Protein AF-A0A3N0G498-F1 (afdb_monomer)

Solvent-accessible surface area (backbone atoms only — not comparable to full-atom values): 4314 Å² total; per-residue (Å²): 138,76,69,70,66,60,51,54,49,69,76,48,76,82,63,70,88,70,83,92,73,82,91,60,100,45,68,66,59,44,54,49,48,42,63,74,70,64,55,61,86,85,70,70,88,71,85,72,82,68,77,76,76,76,81,74,81,76,78,128

Structure (mmCIF, N/CA/C/O backbone):
data_AF-A0A3N0G498-F1
#
_entry.id   AF-A0A3N0G498-F1
#
loop_
_atom_site.group_PDB
_atom_site.id
_atom_site.type_symbol
_atom_site.label_atom_id
_atom_site.label_alt_id
_atom_site.label_comp_id
_atom_site.label_asym_id
_atom_site.label_entity_id
_atom_site.label_seq_id
_atom_site.pdbx_PDB_ins_code
_atom_site.Cartn_x
_atom_site.Cartn_y
_atom_site.Cartn_z
_atom_site.occupancy
_atom_site.B_iso_or_equiv
_atom_site.auth_seq_id
_atom_site.auth_comp_id
_atom_site.auth_asym_id
_atom_site.auth_atom_id
_atom_site.pdbx_PDB_model_num
ATOM 1 N N . MET A 1 1 ? -13.383 27.486 -0.609 1.00 50.41 1 MET A N 1
ATOM 2 C CA . MET A 1 1 ? -14.309 27.194 0.508 1.00 50.41 1 MET A CA 1
ATOM 3 C C . MET A 1 1 ? -13.836 25.915 1.200 1.00 50.41 1 MET A C 1
ATOM 5 O O . MET A 1 1 ? -14.121 24.842 0.700 1.00 50.41 1 MET A O 1
ATOM 9 N N . PHE A 1 2 ? -13.064 26.017 2.289 1.00 54.88 2 PHE A N 1
ATOM 10 C CA . PHE A 1 2 ? -12.461 24.863 2.995 1.00 54.88 2 PHE A CA 1
ATOM 11 C C . PHE A 1 2 ? -13.212 24.457 4.285 1.00 54.88 2 PHE A C 1
ATOM 13 O O . PHE A 1 2 ? -12.805 23.529 4.974 1.00 54.88 2 PHE A O 1
ATOM 20 N N . GLY A 1 3 ? -14.317 25.135 4.623 1.00 54.56 3 GLY A N 1
ATOM 21 C CA . GLY A 1 3 ? -15.011 24.952 5.908 1.00 54.56 3 GLY A CA 1
ATOM 22 C C . GLY A 1 3 ? -15.877 23.692 6.022 1.00 54.56 3 GLY A C 1
ATOM 23 O O . GLY A 1 3 ? -16.107 23.216 7.128 1.00 54.56 3 GLY A O 1
ATOM 24 N N . LEU A 1 4 ? -16.334 23.124 4.901 1.00 59.53 4 LEU A N 1
ATOM 25 C CA . LEU A 1 4 ? -17.241 21.967 4.908 1.00 59.53 4 LEU A CA 1
ATOM 26 C C . LEU A 1 4 ? -16.543 20.643 5.255 1.00 59.53 4 LEU A C 1
ATOM 28 O O . LEU A 1 4 ? -17.174 19.765 5.832 1.00 59.53 4 LEU A O 1
ATOM 32 N N . PHE A 1 5 ? -15.246 20.506 4.963 1.00 56.28 5 PHE A N 1
ATOM 33 C CA . PHE A 1 5 ? -14.497 19.273 5.234 1.00 56.28 5 PHE A CA 1
ATOM 34 C C . PHE A 1 5 ? -14.258 19.053 6.738 1.00 56.28 5 PHE A C 1
ATOM 36 O O . PHE A 1 5 ? -14.402 17.942 7.236 1.00 56.28 5 PHE A O 1
ATOM 43 N N . LEU A 1 6 ? -13.968 20.125 7.487 1.00 56.94 6 LEU A N 1
ATOM 44 C CA . LEU A 1 6 ? -13.717 20.041 8.932 1.00 56.94 6 LEU A CA 1
ATOM 45 C C . LEU A 1 6 ? -14.975 19.682 9.738 1.00 56.94 6 LEU A C 1
ATOM 47 O O . LEU A 1 6 ? -14.870 19.042 10.782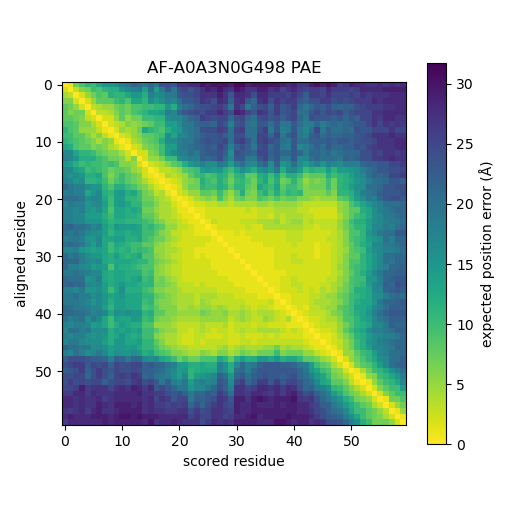 1.00 56.94 6 LEU A O 1
ATOM 51 N N . PHE A 1 7 ? -16.162 20.064 9.256 1.00 61.19 7 PHE A N 1
ATOM 52 C CA . PHE A 1 7 ? -17.418 19.822 9.969 1.00 61.19 7 PHE A CA 1
ATOM 53 C C . PHE A 1 7 ? -17.795 18.337 9.993 1.00 61.19 7 PHE A C 1
ATOM 55 O O . PHE A 1 7 ? -18.245 17.839 11.020 1.00 61.19 7 PHE A O 1
ATOM 62 N N . VAL A 1 8 ? -17.533 17.617 8.897 1.00 64.38 8 VAL A N 1
ATOM 63 C CA . VAL A 1 8 ? -17.772 16.169 8.796 1.00 64.38 8 VAL A CA 1
ATOM 64 C C . VAL A 1 8 ? -16.951 15.416 9.841 1.00 64.38 8 VAL A C 1
ATOM 66 O O . VAL A 1 8 ? -17.479 14.531 10.513 1.00 64.38 8 VAL A O 1
ATOM 69 N N . CYS A 1 9 ? -15.692 15.818 10.047 1.00 61.66 9 CYS A N 1
ATOM 70 C CA . CYS A 1 9 ? -14.836 15.144 11.016 1.00 61.66 9 CYS A CA 1
ATOM 71 C C . CYS A 1 9 ? -15.234 15.381 12.478 1.00 61.66 9 CYS A C 1
ATOM 73 O O . CYS A 1 9 ? -14.976 14.547 13.345 1.00 61.66 9 CYS A O 1
ATOM 75 N N . TYR A 1 10 ? -15.861 16.525 12.755 1.00 63.53 10 TYR A N 1
ATOM 76 C CA . TYR A 1 10 ? -16.359 16.865 14.083 1.00 63.53 10 TYR A CA 1
ATOM 77 C C . TYR A 1 10 ? -17.680 16.153 14.406 1.00 63.53 10 TYR A C 1
ATOM 79 O O . TYR A 1 10 ? -17.882 15.729 15.541 1.00 63.53 10 TYR A O 1
ATOM 87 N N . THR A 1 11 ? -18.577 15.994 13.427 1.00 66.75 11 THR A N 1
ATOM 88 C CA . THR A 1 11 ? -19.902 15.397 13.662 1.00 66.75 11 THR A CA 1
ATOM 89 C C . THR A 1 11 ? -19.906 13.868 13.668 1.00 66.75 11 THR A C 1
ATOM 91 O O . THR A 1 11 ? -20.785 13.283 14.295 1.00 66.75 11 THR A O 1
ATOM 94 N N . PHE A 1 12 ? -18.951 13.211 13.002 1.00 62.44 12 PHE A N 1
ATOM 95 C CA . PHE A 1 12 ? -18.885 11.748 12.899 1.00 62.44 12 PHE A CA 1
ATOM 96 C C . PHE A 1 12 ? -17.659 11.187 13.632 1.00 62.44 12 PHE A C 1
ATOM 98 O O . PHE A 1 12 ? -16.678 10.786 13.017 1.00 62.44 12 PHE A O 1
ATOM 105 N N . GLN A 1 13 ? -17.690 11.159 14.968 1.00 62.66 13 GLN A N 1
ATOM 106 C CA . GLN A 1 13 ? -16.615 10.529 15.740 1.00 62.66 13 GLN A CA 1
ATOM 107 C C . GLN A 1 13 ? -16.739 8.991 15.760 1.00 62.66 13 GLN A C 1
ATOM 109 O O . GLN A 1 13 ? -17.847 8.481 15.939 1.00 62.66 13 GLN A O 1
ATOM 114 N N . PRO A 1 14 ? -15.618 8.249 15.665 1.00 59.53 14 PRO A N 1
ATOM 115 C CA . PRO A 1 14 ? -14.245 8.742 15.562 1.00 59.53 14 PRO A CA 1
ATOM 116 C C . PRO A 1 14 ? -13.815 8.977 14.105 1.00 59.53 14 PRO A C 1
ATOM 118 O O . PRO A 1 14 ? -13.702 8.039 13.322 1.00 59.53 14 PRO A O 1
ATOM 121 N N . CYS A 1 15 ? -13.448 10.215 13.766 1.00 63.94 15 CYS A N 1
ATOM 122 C CA . CYS A 1 15 ? -12.646 10.478 12.571 1.00 63.94 15 CYS A CA 1
ATOM 123 C C . CYS A 1 15 ? -11.183 10.157 12.852 1.00 63.94 15 CYS A C 1
ATOM 125 O O . CYS A 1 15 ? -10.343 11.042 13.019 1.00 63.94 15 CYS A O 1
ATOM 127 N N . GLN A 1 16 ? -10.895 8.863 12.958 1.00 66.19 16 GLN A N 1
ATOM 128 C CA . GLN A 1 16 ? -9.531 8.371 12.886 1.00 66.19 16 GLN A CA 1
ATOM 129 C C . GLN A 1 16 ? -9.070 8.462 11.436 1.00 66.19 16 GLN A C 1
ATOM 131 O O . GLN A 1 16 ? -9.693 7.920 10.528 1.00 66.19 16 GLN A O 1
ATOM 136 N N . TYR A 1 17 ? -7.980 9.192 11.227 1.00 63.25 17 TYR A N 1
ATOM 137 C CA . TYR A 1 17 ? -7.261 9.143 9.968 1.00 63.25 17 TYR A CA 1
ATOM 138 C C . TYR A 1 17 ? -6.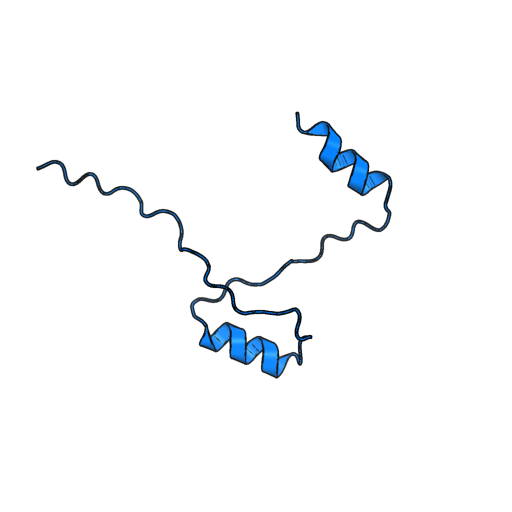689 7.734 9.803 1.00 63.25 17 TYR A C 1
ATOM 140 O O . TYR A 1 17 ? -5.788 7.343 10.547 1.00 63.25 17 TYR A O 1
ATOM 148 N N . GLU A 1 18 ? -7.216 6.982 8.842 1.00 66.12 18 GLU A N 1
ATOM 149 C CA . GLU A 1 18 ? -6.630 5.716 8.421 1.00 66.12 18 GLU A CA 1
ATOM 150 C C . GLU A 1 18 ? -5.781 5.948 7.167 1.00 66.12 18 GLU A C 1
ATOM 152 O O . GLU A 1 18 ? -6.289 6.494 6.178 1.00 66.12 18 GLU A O 1
ATOM 157 N N . PRO A 1 19 ? -4.491 5.563 7.175 1.00 68.88 19 PRO A N 1
ATOM 158 C CA . PRO A 1 19 ? -3.669 5.642 5.979 1.00 68.88 19 PRO A CA 1
ATOM 159 C C . PRO A 1 19 ? -4.292 4.772 4.878 1.00 68.88 19 PRO A C 1
ATOM 161 O O . PRO A 1 19 ? -4.398 3.558 5.016 1.00 68.88 19 PRO A O 1
ATOM 164 N N . GLN A 1 20 ? -4.688 5.405 3.772 1.00 67.94 20 GLN A N 1
ATOM 165 C CA . GLN A 1 20 ? -5.384 4.761 2.645 1.00 67.94 20 GLN A CA 1
ATOM 166 C C . GLN A 1 20 ? -4.464 3.889 1.766 1.00 67.94 20 GLN A C 1
ATOM 168 O O . GLN A 1 20 ? -4.895 3.375 0.738 1.00 67.94 20 GLN A O 1
ATOM 173 N N . GLY A 1 21 ? -3.189 3.732 2.132 1.00 76.62 21 GLY A N 1
ATOM 174 C CA . GLY A 1 21 ? -2.241 2.894 1.405 1.00 76.62 21 GLY A CA 1
ATOM 175 C C . GLY A 1 21 ? -0.784 3.300 1.606 1.00 76.62 21 GLY A C 1
ATOM 176 O O . GLY A 1 21 ? -0.473 4.272 2.296 1.00 76.62 21 GLY A O 1
ATOM 177 N N . TRP A 1 22 ? 0.102 2.540 0.968 1.00 82.38 22 TRP A N 1
ATOM 178 C CA . TRP A 1 22 ? 1.546 2.753 0.954 1.00 82.38 22 TRP A CA 1
ATOM 179 C C . TRP A 1 22 ? 2.031 2.887 -0.487 1.00 82.38 22 TRP A C 1
ATOM 181 O O . TRP A 1 22 ? 1.541 2.203 -1.386 1.00 82.38 22 TRP A O 1
ATOM 191 N N . VAL A 1 23 ? 3.009 3.764 -0.706 1.00 85.81 23 VAL A N 1
ATOM 192 C CA . VAL A 1 23 ? 3.673 3.893 -2.005 1.00 85.81 23 VAL A CA 1
ATOM 193 C C . VAL A 1 23 ? 4.895 2.987 -2.008 1.00 85.81 23 VAL A C 1
ATOM 195 O O . VAL A 1 23 ? 5.794 3.145 -1.183 1.00 85.81 23 VAL A O 1
ATOM 198 N N . TYR A 1 24 ? 4.927 2.051 -2.951 1.00 86.38 24 TYR A N 1
ATOM 199 C CA . TYR A 1 24 ? 6.051 1.143 -3.153 1.00 86.38 24 TYR A CA 1
ATOM 200 C C . TYR A 1 24 ? 6.831 1.538 -4.409 1.00 86.38 24 TYR A C 1
ATOM 202 O O . TYR A 1 24 ? 6.235 2.045 -5.362 1.00 86.38 24 TYR A O 1
ATOM 210 N N . PRO A 1 25 ? 8.148 1.273 -4.451 1.00 84.06 25 PRO A N 1
ATOM 211 C CA . PRO A 1 25 ? 8.965 1.555 -5.631 1.00 84.06 25 PRO A CA 1
ATOM 212 C C . PRO A 1 25 ? 8.583 0.683 -6.833 1.00 84.06 25 PRO A C 1
ATOM 214 O O . PRO A 1 25 ? 8.798 1.073 -7.976 1.00 84.06 25 PRO A O 1
ATOM 217 N N . ASP A 1 26 ? 8.015 -0.499 -6.587 1.00 85.75 26 ASP A N 1
ATOM 218 C CA . ASP A 1 26 ? 7.534 -1.395 -7.626 1.00 85.75 26 ASP A CA 1
ATOM 219 C C . ASP A 1 26 ? 6.319 -2.207 -7.158 1.00 85.75 26 ASP A C 1
ATOM 221 O O . ASP A 1 26 ? 5.987 -2.299 -5.971 1.00 85.75 26 ASP A O 1
ATOM 225 N N . ARG A 1 27 ? 5.663 -2.847 -8.127 1.00 88.69 27 ARG A N 1
ATOM 226 C CA . ARG A 1 27 ? 4.505 -3.707 -7.884 1.00 88.69 27 ARG A CA 1
ATOM 227 C C . ARG A 1 27 ? 4.850 -4.965 -7.075 1.00 88.69 27 ARG A C 1
ATOM 229 O O . ARG A 1 27 ? 3.997 -5.457 -6.343 1.00 88.69 27 ARG A O 1
ATOM 236 N N . LYS A 1 28 ? 6.080 -5.486 -7.174 1.00 91.00 28 LYS A N 1
ATOM 237 C CA . LYS A 1 28 ? 6.479 -6.725 -6.481 1.00 91.00 28 LYS A CA 1
ATOM 238 C C . LYS A 1 28 ? 6.490 -6.532 -4.968 1.00 91.00 28 LYS A C 1
ATOM 240 O O . LYS A 1 28 ? 6.040 -7.421 -4.250 1.00 91.00 28 LYS A O 1
ATOM 245 N N . ASN A 1 29 ? 6.969 -5.381 -4.503 1.00 90.75 29 ASN A N 1
ATOM 246 C CA . ASN A 1 29 ? 6.988 -5.021 -3.091 1.00 90.75 29 ASN A CA 1
ATOM 247 C C . ASN A 1 29 ? 5.568 -4.861 -2.534 1.00 90.75 29 ASN A C 1
ATOM 249 O O . ASN A 1 29 ? 5.277 -5.411 -1.477 1.00 90.75 29 ASN A O 1
ATOM 253 N N . CYS A 1 30 ? 4.662 -4.224 -3.285 1.00 91.38 30 CYS A N 1
ATOM 254 C CA . CYS A 1 30 ? 3.249 -4.130 -2.906 1.00 91.38 30 CYS A CA 1
ATOM 255 C C . CYS A 1 30 ? 2.593 -5.517 -2.756 1.00 91.38 30 CYS A C 1
ATOM 257 O O . CYS A 1 30 ? 1.977 -5.827 -1.737 1.00 91.38 30 CYS A O 1
ATOM 259 N N . GLU A 1 31 ? 2.772 -6.401 -3.741 1.00 92.56 31 GLU A N 1
ATOM 260 C CA . GLU A 1 31 ? 2.190 -7.747 -3.696 1.00 92.56 31 GLU A CA 1
ATOM 261 C C . GLU A 1 31 ? 2.802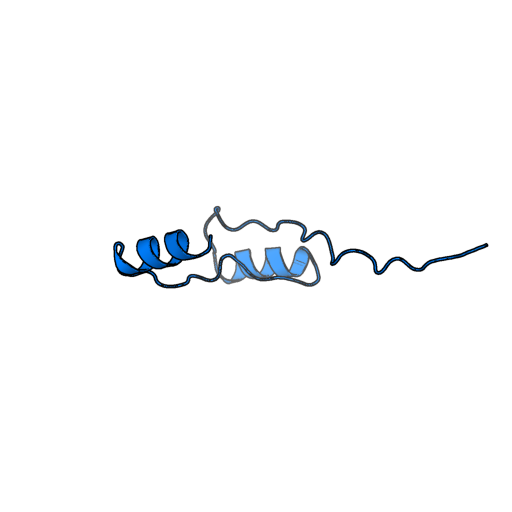 -8.623 -2.595 1.00 92.56 31 GLU A C 1
ATOM 263 O O . GLU A 1 31 ? 2.120 -9.474 -2.018 1.00 92.56 31 GLU A O 1
ATOM 268 N N . ALA A 1 32 ? 4.098 -8.456 -2.316 1.00 93.44 32 ALA A N 1
ATOM 269 C CA . ALA A 1 32 ? 4.762 -9.152 -1.223 1.00 93.44 32 ALA A CA 1
ATOM 270 C C . ALA A 1 32 ? 4.172 -8.747 0.131 1.00 93.44 32 ALA A C 1
ATOM 272 O O . ALA A 1 32 ? 3.920 -9.622 0.959 1.00 93.44 32 ALA A O 1
ATOM 273 N N . ASP A 1 33 ? 3.895 -7.459 0.317 1.00 91.50 33 ASP A N 1
ATOM 274 C CA . ASP A 1 33 ? 3.367 -6.928 1.5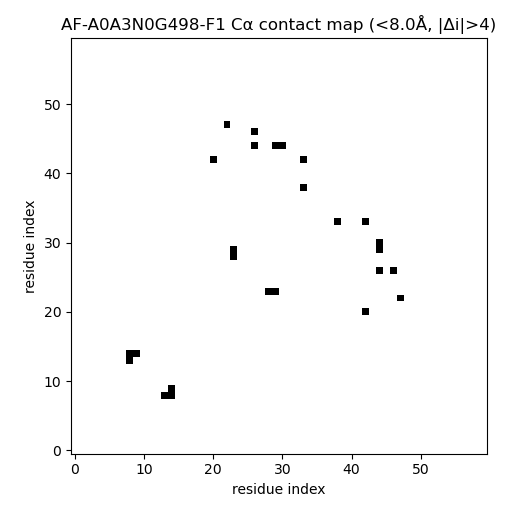66 1.00 91.50 33 ASP A CA 1
ATOM 275 C C . ASP A 1 33 ? 1.913 -7.355 1.817 1.00 91.50 33 ASP A C 1
ATOM 277 O O . ASP A 1 33 ? 1.598 -7.864 2.893 1.00 91.50 33 ASP A O 1
ATOM 281 N N . ILE A 1 34 ? 1.055 -7.307 0.786 1.00 90.81 34 ILE A N 1
ATOM 282 C CA . ILE A 1 34 ? -0.324 -7.831 0.849 1.00 90.81 34 ILE A CA 1
ATOM 283 C C . ILE A 1 34 ? -0.333 -9.295 1.303 1.00 90.81 34 ILE A C 1
ATOM 285 O O . ILE A 1 34 ? -1.113 -9.680 2.178 1.00 90.81 34 ILE A O 1
ATOM 289 N N . ARG A 1 35 ? 0.557 -10.123 0.737 1.00 92.69 35 ARG A N 1
ATOM 290 C CA . ARG A 1 35 ? 0.672 -11.541 1.110 1.00 92.69 35 ARG A CA 1
ATOM 291 C C . ARG A 1 3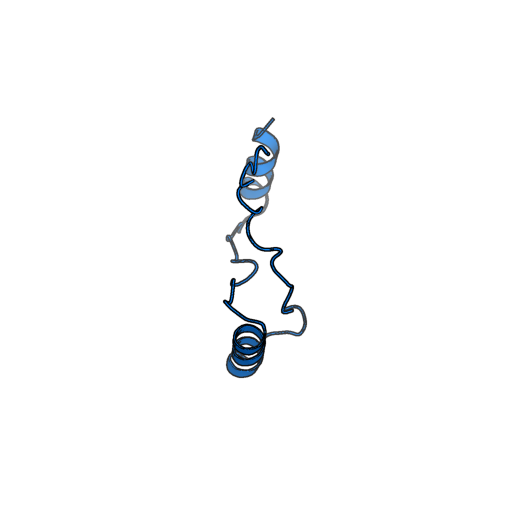5 ? 1.210 -11.728 2.527 1.00 92.69 35 ARG A C 1
ATOM 293 O O . ARG A 1 35 ? 0.696 -12.579 3.250 1.00 92.69 35 ARG A O 1
ATOM 300 N N . ALA A 1 36 ? 2.235 -10.971 2.917 1.00 93.69 36 ALA A N 1
ATOM 301 C CA . ALA A 1 36 ? 2.873 -11.087 4.227 1.00 93.69 36 ALA A CA 1
ATOM 302 C C . ALA A 1 36 ? 1.924 -10.682 5.363 1.00 93.69 36 ALA A C 1
ATOM 304 O O . ALA A 1 36 ? 1.834 -11.377 6.374 1.00 93.69 36 ALA A O 1
ATOM 305 N N . GLN A 1 37 ? 1.178 -9.597 5.163 1.00 89.69 37 GLN A N 1
ATOM 306 C CA . GLN A 1 37 ? 0.240 -9.055 6.142 1.00 89.69 37 GLN A CA 1
ATOM 307 C C . GLN A 1 37 ? -1.157 -9.691 6.067 1.00 89.69 37 GLN A C 1
ATOM 309 O O . GLN A 1 37 ? -1.986 -9.432 6.934 1.00 89.69 37 GLN A O 1
ATOM 314 N N . LYS A 1 38 ? -1.415 -10.554 5.071 1.00 91.38 38 LYS A N 1
ATOM 315 C CA . LYS A 1 38 ? -2.726 -11.181 4.816 1.00 91.38 38 LYS A CA 1
ATOM 316 C C . LYS A 1 38 ? -3.843 -10.139 4.713 1.00 91.38 38 LYS A C 1
ATOM 318 O O . LYS A 1 38 ? -4.897 -10.284 5.334 1.00 91.38 38 LYS A O 1
ATOM 323 N N . LEU A 1 39 ? -3.580 -9.079 3.949 1.00 87.12 39 LEU A N 1
ATOM 324 C CA . LEU A 1 39 ? -4.519 -7.972 3.815 1.00 87.12 39 LEU A CA 1
ATOM 325 C C . LEU A 1 39 ? -5.799 -8.407 3.077 1.00 87.12 39 LEU A C 1
ATOM 327 O O . LEU A 1 39 ? -5.742 -9.295 2.217 1.00 87.12 39 LEU A O 1
ATOM 331 N N . PRO A 1 40 ? -6.950 -7.788 3.401 1.00 86.50 40 PRO A N 1
ATOM 332 C CA . PRO A 1 40 ? -8.207 -7.987 2.688 1.00 86.50 40 PRO A CA 1
ATOM 333 C C . PRO A 1 40 ? -8.102 -7.705 1.189 1.00 86.50 40 PRO A C 1
ATOM 335 O O . PRO A 1 40 ? -7.224 -6.981 0.724 1.00 86.50 40 PRO A O 1
ATOM 338 N N . THR A 1 41 ? -9.065 -8.219 0.426 1.00 83.62 41 THR A N 1
ATOM 339 C CA . THR A 1 41 ? -9.119 -8.063 -1.038 1.00 83.62 41 THR A CA 1
ATOM 340 C C . THR A 1 41 ? -9.358 -6.616 -1.484 1.00 83.62 41 THR A C 1
ATOM 342 O O . THR A 1 41 ? -9.156 -6.297 -2.654 1.00 83.62 41 THR A O 1
ATOM 345 N N . GLU A 1 42 ? -9.764 -5.731 -0.568 1.00 84.75 42 GLU A N 1
ATOM 346 C CA . GLU A 1 42 ? -9.854 -4.293 -0.832 1.00 84.75 42 GLU A CA 1
ATOM 347 C C . GLU A 1 42 ? -8.482 -3.668 -1.135 1.00 84.75 42 GLU A C 1
ATOM 349 O O . GLU A 1 42 ? -8.408 -2.695 -1.885 1.00 84.75 42 GLU A O 1
ATOM 354 N N . TYR A 1 43 ? -7.392 -4.241 -0.609 1.00 83.62 43 TYR A N 1
ATOM 355 C CA . TYR A 1 43 ? -6.038 -3.754 -0.857 1.00 83.62 43 TYR A CA 1
ATOM 356 C C . TYR A 1 43 ? -5.562 -4.177 -2.246 1.00 83.62 43 TYR A C 1
ATOM 358 O O . TYR A 1 43 ? -5.394 -5.361 -2.542 1.00 83.62 43 TYR A O 1
ATOM 366 N N . GLN A 1 44 ? -5.317 -3.187 -3.102 1.00 86.31 44 GLN A N 1
ATOM 367 C CA . GLN A 1 44 ? -4.902 -3.390 -4.486 1.00 86.31 44 GLN A CA 1
ATOM 368 C C . GLN A 1 44 ? -3.644 -2.585 -4.804 1.00 86.31 44 GLN A C 1
ATOM 370 O O . GLN A 1 44 ? -3.490 -1.439 -4.383 1.00 86.31 44 GLN A O 1
ATOM 375 N N . CYS A 1 45 ? -2.754 -3.178 -5.598 1.00 89.44 45 CYS A N 1
ATOM 376 C CA . CYS A 1 45 ? -1.568 -2.498 -6.104 1.00 89.44 45 CYS A CA 1
ATOM 377 C C . CYS A 1 45 ? -1.941 -1.649 -7.319 1.00 89.44 45 CYS A C 1
ATOM 379 O O . CYS A 1 45 ? -1.964 -2.146 -8.448 1.00 89.44 45 CYS A O 1
ATOM 381 N N . LEU A 1 46 ? -2.248 -0.377 -7.078 1.00 86.56 46 LEU A N 1
ATOM 382 C CA . LEU A 1 46 ? -2.537 0.590 -8.131 1.00 86.56 46 LEU A CA 1
ATOM 383 C C . LEU A 1 46 ? -1.241 1.277 -8.585 1.00 86.56 46 LEU A C 1
ATOM 385 O O . LEU A 1 46 ? -0.398 1.598 -7.742 1.00 86.56 46 LEU A O 1
ATOM 389 N N . PRO A 1 47 ? -1.047 1.496 -9.898 1.00 83.06 47 PRO A N 1
ATOM 390 C CA . PRO A 1 47 ? 0.062 2.306 -10.369 1.00 83.06 47 PRO A CA 1
ATOM 391 C C . PRO A 1 47 ? -0.116 3.727 -9.835 1.00 83.06 47 PRO A C 1
ATOM 393 O O . PRO A 1 47 ? -1.170 4.339 -9.995 1.00 83.06 47 PRO A O 1
ATOM 396 N N . VAL A 1 48 ? 0.923 4.244 -9.188 1.00 74.75 48 VAL A N 1
ATOM 397 C CA . VAL A 1 48 ? 1.014 5.672 -8.913 1.00 74.75 48 VAL A CA 1
ATOM 398 C C . VAL A 1 48 ? 1.618 6.273 -10.168 1.00 74.75 48 VAL A C 1
ATOM 400 O O . VAL A 1 48 ? 2.792 6.024 -10.446 1.00 74.75 48 VAL A O 1
ATOM 403 N N . ASP A 1 49 ? 0.817 6.999 -10.948 1.00 67.50 49 ASP A N 1
ATOM 404 C CA . ASP A 1 49 ? 1.352 7.815 -12.034 1.00 67.50 49 ASP A CA 1
ATOM 405 C C . ASP A 1 49 ? 2.400 8.737 -11.411 1.00 67.50 49 ASP A C 1
ATOM 407 O O . ASP A 1 49 ? 2.094 9.579 -10.562 1.00 67.50 49 ASP A O 1
ATOM 411 N N . ALA A 1 50 ? 3.666 8.459 -11.726 1.00 58.28 50 ALA A N 1
ATOM 412 C CA . ALA A 1 50 ? 4.795 9.143 -11.132 1.00 58.28 50 ALA A CA 1
ATOM 413 C C . ALA A 1 50 ? 4.620 10.656 -11.305 1.00 58.28 50 ALA A C 1
ATOM 415 O O . ALA A 1 50 ? 4.101 11.119 -12.321 1.00 58.28 50 ALA A O 1
ATOM 416 N N . ILE A 1 51 ? 5.050 11.386 -10.273 1.00 59.75 51 ILE A N 1
ATOM 417 C CA . ILE A 1 51 ? 5.162 12.847 -10.196 1.00 59.75 51 ILE A CA 1
ATOM 418 C C . ILE A 1 51 ? 5.358 13.427 -11.597 1.00 59.75 51 ILE A C 1
ATOM 420 O O . ILE A 1 51 ? 6.291 13.012 -12.285 1.00 59.75 51 ILE A O 1
ATOM 424 N N . MET A 1 52 ? 4.470 14.354 -11.989 1.00 52.16 52 MET A N 1
ATOM 425 C CA . MET A 1 52 ? 4.519 15.075 -13.265 1.00 52.16 52 MET A CA 1
ATOM 426 C C . MET A 1 52 ? 5.975 15.269 -13.704 1.00 52.16 52 MET A C 1
ATOM 428 O O . MET A 1 52 ? 6.739 15.844 -12.919 1.00 52.16 52 MET A O 1
ATOM 432 N N . PRO A 1 53 ? 6.382 14.804 -14.901 1.00 47.62 53 PRO A N 1
ATOM 433 C CA . PRO A 1 53 ? 7.729 15.064 -15.375 1.00 47.62 53 PRO A CA 1
ATOM 434 C C . PRO A 1 53 ? 7.943 16.574 -15.301 1.00 47.62 53 PRO A C 1
ATOM 436 O O . PRO A 1 53 ? 7.127 17.348 -15.806 1.00 47.62 53 PRO A O 1
ATOM 439 N N . THR A 1 54 ? 8.994 17.005 -14.601 1.00 56.31 54 THR A N 1
ATOM 440 C CA . THR A 1 54 ? 9.444 18.391 -14.690 1.00 56.31 54 THR A CA 1
ATOM 441 C C . THR A 1 54 ? 9.672 18.645 -16.168 1.00 56.31 54 THR A C 1
ATOM 443 O O . THR A 1 54 ? 10.515 17.966 -16.757 1.00 56.31 54 THR A O 1
ATOM 446 N N . TRP A 1 55 ? 8.87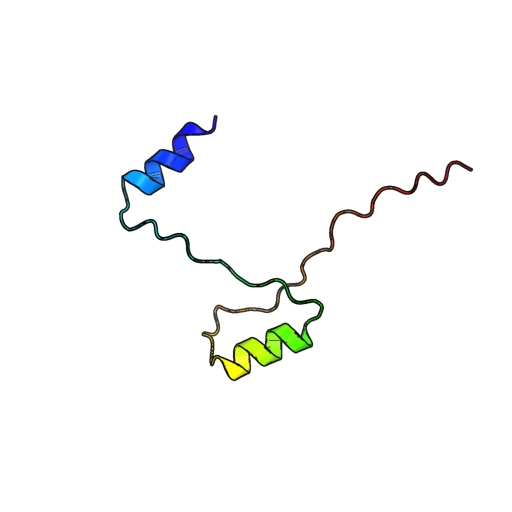3 19.527 -16.768 1.00 52.69 55 TRP A N 1
ATOM 447 C CA . TRP A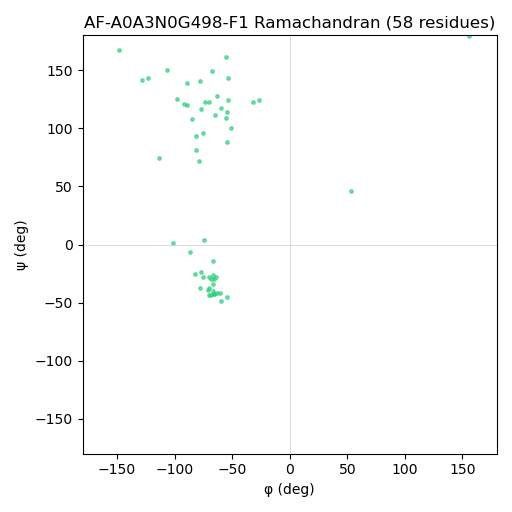 1 55 ? 9.027 19.945 -18.153 1.00 52.69 55 TRP A CA 1
ATOM 448 C C . TRP A 1 55 ? 10.484 20.366 -18.346 1.00 52.69 55 TRP A C 1
ATOM 450 O O . TRP A 1 55 ? 10.892 21.433 -17.898 1.00 52.69 55 TRP A O 1
ATOM 460 N N . SER A 1 56 ? 11.304 19.491 -18.927 1.00 55.53 56 SER A N 1
ATOM 461 C CA . SER A 1 56 ? 12.565 19.916 -19.503 1.00 55.53 56 SER A CA 1
ATOM 462 C C . SER A 1 56 ? 12.172 20.607 -20.794 1.00 55.53 56 SER A C 1
ATOM 464 O O . SER A 1 56 ? 11.878 19.943 -21.792 1.00 55.53 56 SER A O 1
ATOM 466 N N . GLU A 1 57 ? 12.067 21.927 -20.709 1.00 53.16 57 GLU A N 1
ATOM 467 C CA . GLU A 1 57 ? 12.071 22.84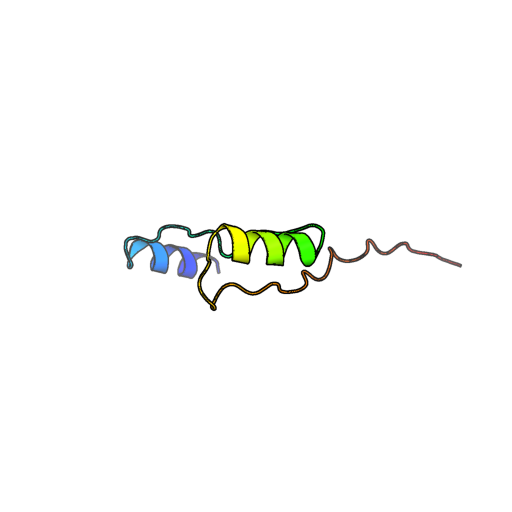9 -21.837 1.00 53.16 57 GLU A CA 1
ATOM 468 C C . GLU A 1 57 ? 13.346 22.549 -22.641 1.00 53.16 57 GLU A C 1
ATOM 470 O O . GLU A 1 57 ? 14.434 23.037 -22.348 1.00 53.16 57 GLU A O 1
ATOM 475 N N . ASN A 1 58 ? 13.238 21.614 -23.585 1.00 55.16 58 ASN A N 1
ATOM 476 C CA . ASN A 1 58 ? 14.162 21.538 -24.701 1.00 55.16 58 ASN A CA 1
ATOM 477 C C . ASN A 1 58 ? 13.646 22.573 -25.695 1.00 55.16 58 ASN A C 1
ATOM 479 O O . ASN A 1 58 ? 12.885 22.231 -26.600 1.00 55.16 58 ASN A O 1
ATOM 483 N N . ASP A 1 59 ? 13.996 23.833 -25.450 1.00 52.09 59 ASP A N 1
ATOM 484 C CA . ASP A 1 59 ? 13.965 24.836 -26.501 1.00 52.09 59 ASP A CA 1
ATOM 485 C C . ASP A 1 59 ? 15.099 24.518 -27.479 1.00 52.09 59 ASP A C 1
ATOM 487 O O . ASP A 1 59 ? 16.260 24.348 -27.096 1.00 52.09 59 ASP A O 1
ATOM 491 N N . GLU A 1 60 ? 14.675 24.344 -28.724 1.00 51.72 60 GLU A N 1
ATOM 492 C CA . GLU A 1 60 ? 15.434 24.026 -29.934 1.00 51.72 60 GLU A CA 1
ATOM 493 C C . GLU A 1 60 ? 16.525 25.061 -30.265 1.00 51.72 60 GLU A C 1
ATOM 495 O O . GLU A 1 60 ? 16.283 26.279 -30.087 1.00 51.72 60 GLU A O 1
#

Foldseek 3Di:
DPPPVVVVCVVDPPPDDDDPDDDDPDPVVQVVVCVVVVDDPVRDDDDDPPDDPPPPPPDD

Organism: NCBI:txid1577887

Secondary structure (DSSP, 8-s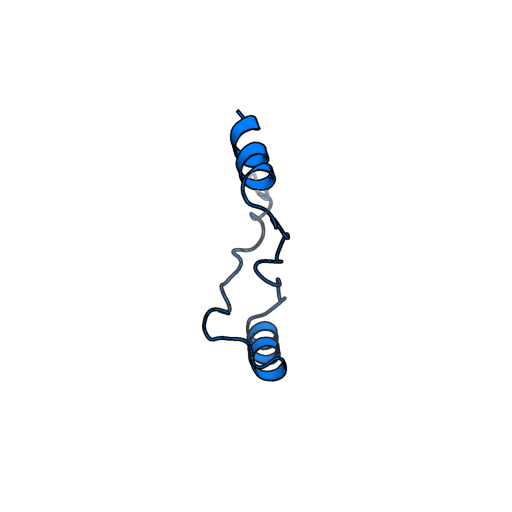tate):
--HHHHHHHHHSS-----------SSHHHHHHHHHHHT--TT--------S---------

Sequence (60 aa):
MFGLFLFVCYTFQPCQYEPQGWVYPDRKNCEADIRAQKLPTEYQCLPVDAIMPTWSENDE

Mean predicted aligned error: 13.54 Å

pLDDT: mean 72.29, std 14.99, range [47.62, 93.69]

Radius of gyration: 18.48 Å; Cα contacts (8 Å, |Δi|>4): 13; chains: 1; bounding box: 35×39×46 Å